Protein AF-A0A2G9UEY1-F1 (afdb_monomer_lite)

Organism: Teladorsagia circumcincta (NCBI:txid45464)

Structure (mmCIF, N/CA/C/O backbone):
data_AF-A0A2G9UEY1-F1
#
_entry.id   AF-A0A2G9UEY1-F1
#
loop_
_atom_site.group_PDB
_atom_site.id
_atom_site.type_symbol
_atom_site.label_atom_id
_atom_site.label_alt_id
_atom_site.label_comp_id
_atom_site.label_asym_id
_atom_site.label_entity_id
_atom_site.label_seq_id
_atom_site.pdbx_PDB_ins_code
_atom_site.Cartn_x
_atom_site.Cartn_y
_atom_site.Cartn_z
_atom_site.occupancy
_atom_site.B_iso_or_equiv
_atom_site.auth_seq_id
_atom_site.auth_comp_id
_atom_site.auth_asym_id
_atom_site.auth_atom_id
_atom_site.pdbx_PDB_model_num
ATOM 1 N N . MET A 1 1 ? 7.644 10.126 -15.805 1.00 40.56 1 MET A N 1
ATOM 2 C CA . MET A 1 1 ? 7.424 9.598 -14.449 1.00 40.56 1 MET A CA 1
ATOM 3 C C . MET A 1 1 ? 5.923 9.567 -14.270 1.00 40.56 1 MET A C 1
ATOM 5 O O . MET A 1 1 ? 5.323 10.629 -14.144 1.00 40.56 1 MET A O 1
ATOM 9 N N . GLU A 1 2 ? 5.302 8.406 -14.460 1.00 41.38 2 GLU A N 1
ATOM 10 C CA . GLU A 1 2 ? 3.866 8.291 -14.211 1.00 41.38 2 GLU A CA 1
ATOM 11 C C . GLU A 1 2 ? 3.638 8.532 -12.720 1.00 41.38 2 GLU A C 1
ATOM 13 O O . GLU A 1 2 ? 4.281 7.932 -11.862 1.00 41.38 2 GLU A O 1
ATOM 18 N N . ILE A 1 3 ? 2.802 9.519 -12.417 1.00 46.38 3 ILE A N 1
ATOM 19 C CA . ILE A 1 3 ? 2.412 9.848 -11.051 1.00 46.38 3 ILE A CA 1
ATOM 20 C C . ILE A 1 3 ? 1.691 8.610 -10.513 1.00 46.38 3 ILE A C 1
ATOM 22 O O . ILE A 1 3 ? 0.736 8.162 -11.152 1.00 46.38 3 ILE A O 1
ATOM 26 N N . LYS A 1 4 ? 2.156 8.044 -9.384 1.00 59.75 4 LYS A N 1
ATOM 27 C CA . LYS A 1 4 ? 1.532 6.861 -8.767 1.00 59.75 4 LYS A CA 1
ATOM 28 C C . LYS A 1 4 ? 0.014 7.019 -8.768 1.00 59.75 4 LYS A C 1
ATOM 30 O O . LYS A 1 4 ? -0.522 8.016 -8.283 1.00 59.75 4 LYS A O 1
ATOM 35 N N . THR A 1 5 ? -0.671 6.032 -9.334 1.00 62.94 5 THR A N 1
ATOM 36 C CA . THR A 1 5 ? -2.129 6.005 -9.350 1.00 62.94 5 THR A CA 1
ATOM 37 C C . THR A 1 5 ? -2.653 5.841 -7.925 1.00 62.94 5 THR A C 1
ATOM 39 O O . THR A 1 5 ? -1.971 5.311 -7.047 1.00 62.94 5 THR A O 1
ATOM 42 N N . LYS A 1 6 ? -3.902 6.257 -7.689 1.00 64.94 6 LYS A N 1
ATOM 43 C CA . LYS A 1 6 ? -4.574 6.165 -6.379 1.00 64.94 6 LYS A CA 1
ATOM 44 C C . LYS A 1 6 ? -4.562 4.747 -5.770 1.00 64.94 6 LYS A C 1
ATOM 46 O O . LYS A 1 6 ? -4.778 4.602 -4.576 1.00 64.94 6 LYS A O 1
ATOM 51 N N . CYS A 1 7 ? -4.305 3.716 -6.577 1.00 74.50 7 CYS A N 1
ATOM 52 C CA . CYS A 1 7 ? -4.389 2.308 -6.184 1.00 74.50 7 CYS A CA 1
ATOM 53 C C . CYS A 1 7 ? -3.017 1.623 -6.025 1.00 74.50 7 CYS A C 1
ATOM 55 O O . CYS A 1 7 ? -2.947 0.397 -5.943 1.00 74.50 7 CYS A O 1
ATOM 57 N N . ARG A 1 8 ? -1.922 2.392 -6.001 1.00 85.38 8 ARG A N 1
ATOM 58 C CA . ARG A 1 8 ? -0.577 1.890 -5.691 1.00 85.38 8 ARG A CA 1
ATOM 59 C C . ARG A 1 8 ? -0.126 2.471 -4.363 1.00 85.38 8 ARG A C 1
ATOM 61 O O . ARG A 1 8 ? 0.078 3.681 -4.250 1.00 85.38 8 ARG A O 1
ATOM 68 N N . ILE A 1 9 ? 0.050 1.608 -3.367 1.00 92.19 9 ILE A N 1
ATOM 69 C CA . ILE A 1 9 ? 0.479 2.038 -2.036 1.00 92.19 9 ILE A CA 1
ATOM 70 C C . ILE A 1 9 ? 1.865 2.705 -2.137 1.00 92.19 9 ILE A C 1
ATOM 72 O O . ILE A 1 9 ? 2.758 2.192 -2.830 1.00 92.19 9 ILE A O 1
ATOM 76 N N . PRO A 1 10 ? 2.065 3.887 -1.525 1.00 93.25 10 PRO A N 1
ATOM 77 C CA . PRO A 1 10 ? 3.368 4.525 -1.520 1.00 93.25 10 PRO A CA 1
ATOM 78 C C . PRO A 1 10 ? 4.365 3.694 -0.701 1.00 93.25 10 PRO A C 1
ATOM 80 O O . PRO A 1 10 ? 4.002 3.095 0.305 1.00 93.25 10 PRO A O 1
ATOM 83 N N . HIS A 1 11 ? 5.624 3.667 -1.128 1.00 94.94 11 HIS A N 1
ATOM 84 C CA . HIS A 1 11 ? 6.703 2.995 -0.406 1.00 94.94 11 HIS A CA 1
ATOM 85 C C . HIS A 1 11 ? 6.969 3.669 0.945 1.00 94.94 11 HIS A C 1
ATOM 87 O O . HIS A 1 11 ? 7.194 3.011 1.956 1.00 94.94 11 HIS A O 1
ATOM 93 N N . ASP A 1 12 ? 6.889 4.996 0.960 1.00 94.81 12 ASP A N 1
ATOM 94 C CA . ASP A 1 12 ? 7.099 5.827 2.134 1.00 94.81 12 ASP A CA 1
ATOM 95 C C . ASP A 1 12 ? 6.224 7.086 2.061 1.00 94.81 12 ASP A C 1
ATOM 97 O O . ASP A 1 12 ? 5.698 7.458 1.006 1.00 94.81 12 ASP A O 1
ATOM 101 N N . LEU A 1 13 ? 6.071 7.761 3.200 1.00 94.38 13 LEU A N 1
ATOM 102 C CA . LEU A 1 13 ? 5.303 9.003 3.317 1.00 94.38 13 LEU A CA 1
ATOM 103 C C . LEU A 1 13 ? 6.188 10.253 3.196 1.00 94.38 13 LEU A C 1
ATOM 105 O O . LEU A 1 13 ? 5.845 11.301 3.741 1.00 94.38 13 LEU A O 1
ATOM 109 N N . GLY A 1 14 ? 7.305 10.151 2.475 1.00 93.38 14 GLY A N 1
ATOM 110 C CA . GLY A 1 14 ? 8.246 11.243 2.258 1.00 93.38 14 GLY A CA 1
ATOM 111 C C . GLY A 1 14 ? 9.471 11.184 3.166 1.00 93.38 14 GLY A C 1
ATOM 112 O O . GLY A 1 14 ? 9.596 10.329 4.045 1.00 93.38 14 GLY A O 1
ATOM 113 N N . GLN A 1 15 ? 10.393 12.120 2.940 1.00 93.69 15 GLN A N 1
ATOM 114 C CA . GLN A 1 15 ? 11.659 12.214 3.668 1.00 93.69 15 GLN A CA 1
ATOM 115 C C . GLN A 1 15 ? 11.696 13.415 4.628 1.00 93.69 15 GLN A C 1
ATOM 117 O O . GLN A 1 15 ? 11.075 14.440 4.343 1.00 93.69 15 GLN A O 1
ATOM 122 N N . PRO A 1 16 ? 12.499 13.354 5.709 1.00 94.44 16 PRO A N 1
ATOM 123 C CA . PRO A 1 16 ? 12.606 14.441 6.688 1.00 94.44 16 PRO A CA 1
ATOM 124 C C . PRO A 1 16 ? 13.107 15.783 6.133 1.00 94.44 16 PRO A C 1
ATOM 126 O O . PRO A 1 16 ? 12.897 16.813 6.761 1.00 94.44 16 PRO A O 1
ATOM 129 N N . TYR A 1 17 ? 13.795 15.774 4.986 1.00 94.31 17 TYR A N 1
ATOM 130 C CA . TYR A 1 17 ? 14.370 16.968 4.350 1.00 94.31 17 TYR A CA 1
ATOM 131 C C . TYR A 1 17 ? 13.475 17.590 3.263 1.00 94.31 17 TYR A C 1
ATOM 133 O O . TYR A 1 17 ? 13.905 18.517 2.580 1.00 94.31 17 TYR A O 1
ATOM 141 N N . ALA A 1 18 ? 12.266 17.060 3.066 1.00 92.06 18 ALA A N 1
ATOM 142 C CA . ALA A 1 18 ? 11.266 17.579 2.134 1.00 92.06 18 ALA A CA 1
ATOM 143 C C . ALA A 1 18 ? 9.961 17.871 2.898 1.00 92.06 18 ALA A C 1
ATOM 145 O O . ALA A 1 18 ? 10.017 18.303 4.045 1.00 92.06 18 ALA A O 1
ATOM 146 N N . GLU A 1 19 ? 8.803 17.619 2.284 1.00 93.06 19 GLU A N 1
ATOM 147 C CA . GLU A 1 19 ? 7.487 17.785 2.912 1.00 93.06 19 GLU A CA 1
ATOM 148 C C . GLU A 1 19 ? 6.842 16.414 3.195 1.00 93.06 19 GLU A C 1
ATOM 150 O O . GLU A 1 19 ? 6.171 15.862 2.311 1.00 93.06 19 GLU A O 1
ATOM 155 N N . PRO A 1 20 ? 7.031 15.826 4.396 1.00 93.88 20 PRO A N 1
ATOM 156 C CA . PRO A 1 20 ? 6.351 14.597 4.793 1.00 93.88 20 PRO A CA 1
ATOM 157 C C . PRO A 1 20 ? 4.834 14.689 4.601 1.00 93.88 20 PRO A C 1
ATOM 159 O O . PRO A 1 20 ? 4.230 15.747 4.772 1.00 93.88 20 PRO A O 1
ATOM 162 N N . TRP A 1 21 ? 4.213 13.567 4.242 1.00 90.38 21 TRP A N 1
ATOM 163 C CA . TRP A 1 21 ? 2.783 13.413 3.931 1.00 90.38 21 TRP A CA 1
ATOM 164 C C . TRP A 1 21 ? 2.297 14.119 2.657 1.00 90.38 21 TRP A C 1
ATOM 166 O O . TRP A 1 21 ? 1.414 13.586 1.988 1.00 90.38 21 TRP A O 1
ATOM 176 N N . ALA A 1 22 ? 2.870 15.266 2.285 1.00 90.06 22 ALA A N 1
ATOM 177 C CA . ALA A 1 22 ? 2.548 15.958 1.036 1.00 90.06 22 ALA A CA 1
ATOM 178 C C . ALA A 1 22 ? 3.334 15.391 -0.159 1.00 90.06 22 ALA A C 1
ATOM 180 O O . ALA A 1 22 ? 2.782 15.228 -1.246 1.00 90.06 22 ALA A O 1
ATOM 181 N N . GLN A 1 23 ? 4.612 15.060 0.045 1.00 90.38 23 GLN A N 1
ATOM 182 C CA . GLN A 1 23 ? 5.516 14.513 -0.970 1.00 90.38 23 GLN A CA 1
ATOM 183 C C . GLN A 1 23 ? 5.897 13.068 -0.624 1.00 90.38 23 GLN A C 1
ATOM 185 O O . GLN A 1 23 ? 6.988 12.787 -0.132 1.00 90.38 23 GLN A O 1
ATOM 190 N N . THR A 1 24 ? 4.959 12.148 -0.852 1.00 91.38 24 THR A N 1
ATOM 191 C CA . THR A 1 24 ? 5.157 10.700 -0.635 1.00 91.38 24 THR A CA 1
ATOM 192 C C . THR A 1 24 ? 6.060 10.060 -1.700 1.00 91.38 24 THR A C 1
ATOM 194 O O . THR A 1 24 ? 6.248 10.633 -2.772 1.00 91.38 24 THR A O 1
ATOM 197 N N . ASN A 1 25 ? 6.570 8.848 -1.436 1.00 91.50 25 ASN A N 1
ATOM 198 C CA . ASN A 1 25 ? 7.542 8.127 -2.278 1.00 91.50 25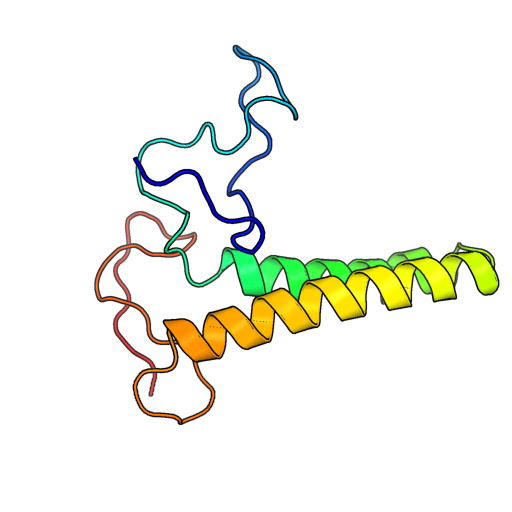 ASN A CA 1
ATOM 199 C C . ASN A 1 25 ? 8.845 8.903 -2.512 1.00 91.50 25 ASN A C 1
ATOM 201 O O . ASN A 1 25 ? 9.255 9.125 -3.650 1.00 91.50 25 ASN A O 1
ATOM 205 N N . ALA A 1 26 ? 9.508 9.303 -1.435 1.00 93.38 26 ALA A N 1
ATOM 206 C CA . ALA A 1 26 ? 10.841 9.880 -1.509 1.00 93.38 26 ALA A CA 1
ATOM 207 C C . ALA A 1 26 ? 11.919 8.854 -1.908 1.00 93.38 26 ALA A C 1
ATOM 209 O O . ALA A 1 26 ? 13.009 9.255 -2.308 1.00 93.38 26 ALA A O 1
ATOM 210 N N . TYR A 1 27 ? 11.652 7.548 -1.810 1.00 92.56 27 TYR A N 1
ATOM 211 C CA . TYR A 1 27 ? 12.557 6.512 -2.305 1.00 92.56 27 TYR A CA 1
ATOM 212 C C . TYR A 1 27 ? 12.718 6.558 -3.834 1.00 92.56 27 TYR A C 1
ATOM 214 O O . TYR A 1 27 ? 11.736 6.496 -4.572 1.00 92.56 27 TYR A O 1
ATOM 222 N N . ILE A 1 28 ? 13.972 6.630 -4.301 1.00 91.19 28 ILE A N 1
ATOM 223 C CA . ILE A 1 28 ? 14.314 6.874 -5.717 1.00 91.19 28 ILE A CA 1
ATOM 224 C C . ILE A 1 28 ? 15.032 5.721 -6.427 1.00 91.19 28 ILE A C 1
ATOM 226 O O . ILE A 1 28 ? 15.269 5.819 -7.628 1.00 91.19 28 ILE A O 1
ATOM 230 N N . LEU A 1 29 ? 15.443 4.666 -5.715 1.00 92.00 29 LEU A N 1
ATOM 231 C CA . LEU A 1 29 ? 16.300 3.632 -6.312 1.00 92.00 29 LEU A CA 1
ATOM 232 C C . LEU A 1 29 ? 15.543 2.785 -7.347 1.00 92.00 29 LEU A C 1
ATOM 234 O O . LEU A 1 29 ? 16.087 2.468 -8.403 1.00 92.00 29 LEU A O 1
ATOM 238 N N . HIS A 1 30 ? 14.274 2.483 -7.073 1.00 90.56 30 HIS A N 1
ATOM 239 C CA . HIS A 1 30 ? 13.377 1.775 -7.981 1.00 90.56 30 HIS A CA 1
ATOM 240 C C . HIS A 1 30 ? 12.036 2.489 -8.088 1.00 90.56 30 HIS A C 1
ATOM 242 O O . HIS A 1 30 ? 11.597 3.168 -7.157 1.00 90.56 30 HIS A O 1
ATOM 248 N N . ASP A 1 31 ? 11.349 2.275 -9.210 1.00 90.12 31 ASP A N 1
ATOM 249 C CA . ASP A 1 31 ? 9.933 2.602 -9.295 1.00 90.12 31 ASP A CA 1
ATOM 250 C C . ASP A 1 31 ? 9.136 1.616 -8.434 1.00 90.12 31 ASP A C 1
ATOM 252 O O . ASP A 1 31 ? 8.915 0.459 -8.788 1.00 90.12 31 ASP A O 1
ATOM 256 N N . THR A 1 32 ? 8.699 2.083 -7.270 1.00 91.75 32 THR A N 1
ATOM 257 C CA . THR A 1 32 ? 7.929 1.269 -6.327 1.00 91.75 32 THR A CA 1
ATOM 258 C C . THR A 1 32 ? 6.450 1.177 -6.701 1.00 91.75 32 THR A C 1
ATOM 260 O O . THR A 1 32 ? 5.678 0.531 -5.995 1.00 91.75 32 THR A O 1
ATOM 263 N N . ALA A 1 33 ? 6.004 1.830 -7.783 1.00 89.06 33 ALA A N 1
ATOM 264 C CA . ALA A 1 33 ? 4.637 1.690 -8.288 1.00 89.06 33 ALA A CA 1
ATOM 265 C C . ALA A 1 33 ? 4.383 0.299 -8.868 1.00 89.06 33 ALA A C 1
ATOM 267 O O . ALA A 1 33 ? 3.238 -0.140 -8.908 1.00 89.06 33 ALA A O 1
ATOM 268 N N . ILE A 1 34 ? 5.439 -0.392 -9.293 1.00 89.75 34 ILE A N 1
ATOM 269 C CA . ILE A 1 34 ? 5.362 -1.751 -9.824 1.00 89.75 34 ILE A CA 1
ATOM 270 C C . ILE A 1 34 ? 5.695 -2.810 -8.770 1.00 89.75 34 ILE A C 1
ATOM 272 O O . ILE A 1 34 ? 5.815 -3.979 -9.108 1.00 89.75 34 ILE A O 1
ATOM 276 N N . TRP A 1 35 ? 5.862 -2.449 -7.498 1.00 94.62 35 TRP A N 1
ATOM 277 C CA . TRP A 1 35 ? 6.192 -3.447 -6.484 1.00 94.62 35 TRP A CA 1
ATOM 278 C C . TRP A 1 35 ? 4.998 -4.344 -6.143 1.00 94.62 35 TRP A C 1
ATOM 280 O O . TRP A 1 35 ? 3.883 -3.861 -5.939 1.00 94.62 35 TRP A O 1
ATOM 290 N N . ARG A 1 36 ? 5.243 -5.653 -6.048 1.00 94.31 36 ARG A N 1
ATOM 291 C CA . ARG A 1 36 ? 4.226 -6.696 -5.838 1.00 94.31 36 ARG A CA 1
ATOM 292 C C . ARG A 1 36 ? 3.788 -6.838 -4.384 1.00 94.31 36 ARG A C 1
ATOM 294 O O . ARG A 1 36 ? 2.715 -7.359 -4.101 1.00 94.31 36 ARG A O 1
ATOM 301 N N . ASP A 1 37 ? 4.586 -6.354 -3.441 1.00 95.88 37 ASP A N 1
ATOM 302 C CA . ASP A 1 37 ? 4.390 -6.624 -2.019 1.00 95.88 37 ASP A CA 1
ATOM 303 C C . ASP A 1 37 ? 3.683 -5.497 -1.249 1.00 95.88 37 ASP A C 1
ATOM 305 O O . ASP A 1 37 ? 2.950 -5.789 -0.305 1.00 95.88 37 ASP A O 1
ATOM 309 N N . LEU A 1 38 ? 3.856 -4.225 -1.626 1.00 95.25 38 LEU A N 1
ATOM 310 C CA . LEU A 1 38 ? 3.307 -3.074 -0.885 1.00 95.25 38 LEU A CA 1
ATOM 311 C C . LEU A 1 38 ? 1.780 -3.133 -0.749 1.00 95.25 38 LEU A C 1
ATOM 313 O O . LEU A 1 38 ? 1.239 -2.943 0.342 1.00 95.25 38 LEU A O 1
ATOM 317 N N . ASN A 1 39 ? 1.098 -3.445 -1.849 1.00 92.69 39 ASN A N 1
ATOM 318 C CA . ASN A 1 39 ? -0.354 -3.568 -1.908 1.00 92.69 39 ASN A CA 1
ATOM 319 C C . ASN A 1 39 ? -0.869 -4.657 -0.945 1.00 92.69 39 ASN A C 1
ATOM 321 O O . ASN A 1 39 ? -1.755 -4.402 -0.132 1.00 92.69 39 ASN A O 1
ATOM 325 N N . LEU A 1 40 ? -0.266 -5.849 -0.962 1.00 92.06 40 LEU A N 1
ATOM 326 C CA . LEU A 1 40 ? -0.677 -6.956 -0.090 1.00 92.06 40 LEU A CA 1
ATOM 327 C C . LEU A 1 40 ? -0.261 -6.736 1.374 1.00 92.06 40 LEU A C 1
ATOM 329 O O . LEU A 1 40 ? -1.016 -7.061 2.291 1.00 92.06 40 LEU A O 1
ATOM 333 N N . LYS A 1 41 ? 0.894 -6.105 1.622 1.00 96.50 41 LYS A N 1
ATOM 334 C CA . LYS A 1 41 ? 1.315 -5.679 2.969 1.00 96.50 41 LYS A CA 1
ATOM 335 C C . LYS A 1 41 ? 0.342 -4.676 3.585 1.00 96.50 41 LYS A C 1
ATOM 337 O O . LYS A 1 41 ? 0.100 -4.741 4.792 1.00 96.50 41 LYS A O 1
ATOM 342 N N . PHE A 1 42 ? -0.233 -3.780 2.782 1.00 96.06 42 PHE A N 1
ATOM 343 C CA . PHE A 1 42 ? -1.280 -2.864 3.232 1.00 96.06 42 PHE A CA 1
ATOM 344 C C . PHE A 1 42 ? -2.533 -3.623 3.683 1.00 96.06 42 PHE A C 1
ATOM 346 O O . PHE A 1 42 ? -2.970 -3.425 4.814 1.00 96.06 42 PHE A O 1
ATOM 353 N N . VAL A 1 43 ? -3.037 -4.562 2.874 1.00 96.62 43 VAL A N 1
ATOM 354 C CA . VAL A 1 43 ? -4.203 -5.402 3.224 1.00 96.62 43 VAL A CA 1
ATOM 355 C C . VAL A 1 43 ? -3.973 -6.152 4.539 1.00 96.62 43 VAL A C 1
ATOM 357 O O . VAL A 1 43 ? -4.812 -6.123 5.444 1.00 96.62 43 VAL A O 1
ATOM 360 N N . LEU A 1 44 ? -2.802 -6.780 4.684 1.00 98.19 44 LEU A N 1
ATOM 361 C CA . LEU A 1 44 ? -2.425 -7.484 5.910 1.00 98.19 44 LEU A CA 1
ATOM 362 C C . LEU A 1 44 ? -2.355 -6.542 7.117 1.00 98.19 44 LEU A C 1
ATOM 364 O O . LEU A 1 44 ? -2.791 -6.912 8.207 1.00 98.19 44 LEU A O 1
ATOM 368 N N . SER A 1 45 ? -1.834 -5.328 6.933 1.00 98.06 45 SER A N 1
ATOM 369 C CA . SER A 1 45 ? -1.743 -4.325 7.999 1.00 98.06 45 SER A CA 1
ATOM 370 C C . SER A 1 45 ? -3.124 -3.834 8.427 1.00 98.06 45 SER A C 1
ATOM 372 O O . SER A 1 45 ? -3.403 -3.809 9.623 1.00 98.06 45 SER A O 1
ATOM 374 N N . CYS A 1 46 ? -4.019 -3.548 7.477 1.00 98.12 46 CYS A N 1
ATOM 375 C CA . CYS A 1 46 ? -5.412 -3.196 7.749 1.00 98.12 46 CYS A CA 1
ATOM 376 C C . CYS A 1 46 ? -6.114 -4.269 8.588 1.00 98.12 46 CYS A C 1
ATOM 378 O O . CYS A 1 46 ? -6.713 -3.961 9.620 1.00 98.12 46 CYS A O 1
ATOM 380 N N . TRP A 1 47 ? -6.007 -5.541 8.192 1.00 98.44 47 TRP A N 1
ATOM 381 C CA . TRP A 1 47 ? -6.637 -6.629 8.940 1.00 98.44 47 TRP A CA 1
ATOM 382 C C . TRP A 1 47 ? -6.016 -6.833 10.325 1.00 98.44 47 TRP A C 1
ATOM 384 O O . TRP A 1 47 ? -6.736 -6.969 11.319 1.00 98.44 47 TRP A O 1
ATOM 394 N N . ARG A 1 48 ? -4.681 -6.818 10.411 1.00 98.69 48 ARG A N 1
ATOM 395 C CA . ARG A 1 48 ? -3.952 -6.927 11.680 1.00 98.69 48 ARG A CA 1
ATOM 396 C C . ARG A 1 48 ? -4.390 -5.833 12.649 1.00 98.69 48 ARG A C 1
ATOM 398 O O . ARG A 1 48 ? -4.737 -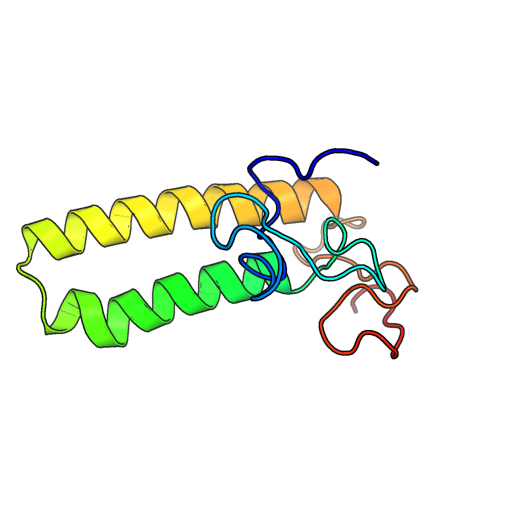6.136 13.789 1.00 98.69 48 ARG A O 1
ATOM 405 N N . ASP A 1 49 ? -4.384 -4.584 12.203 1.00 98.62 49 ASP A N 1
ATOM 406 C CA . ASP A 1 49 ? -4.690 -3.435 13.052 1.00 98.62 49 ASP A CA 1
ATOM 407 C C . ASP A 1 49 ? -6.172 -3.432 13.439 1.00 98.62 49 ASP A C 1
ATOM 409 O O . ASP A 1 49 ? -6.503 -3.150 14.592 1.00 98.62 49 ASP A O 1
ATOM 413 N N . TYR A 1 50 ? -7.062 -3.870 12.541 1.00 98.69 50 TYR A N 1
ATOM 414 C CA . TYR A 1 50 ? -8.461 -4.074 12.892 1.00 98.69 50 TYR A CA 1
ATOM 415 C C . TYR A 1 50 ? -8.622 -5.073 14.047 1.00 98.69 50 TYR A C 1
ATOM 417 O O . TYR A 1 50 ? -9.207 -4.747 15.078 1.00 98.69 50 TYR A O 1
ATOM 425 N N . LYS A 1 51 ? -8.052 -6.277 13.918 1.00 98.50 51 LYS A N 1
ATOM 426 C CA . LYS A 1 51 ? -8.226 -7.358 14.906 1.00 98.50 51 LYS A CA 1
ATOM 427 C C . LYS A 1 51 ? -7.485 -7.132 16.214 1.00 98.50 51 LYS A C 1
ATOM 429 O O . LYS A 1 51 ? -7.930 -7.589 17.268 1.00 98.50 51 LYS A O 1
ATOM 434 N N . LEU A 1 52 ? -6.320 -6.494 16.166 1.00 98.50 52 LEU A N 1
ATOM 435 C CA . LEU A 1 52 ? -5.487 -6.316 17.351 1.00 98.50 52 LEU A CA 1
ATOM 436 C C . LEU A 1 52 ? -5.780 -5.017 18.094 1.00 98.50 52 LEU A C 1
ATOM 438 O O . LEU A 1 52 ? -5.534 -4.975 19.298 1.00 98.50 52 LEU A O 1
ATOM 442 N N . ILE A 1 53 ? -6.301 -3.996 17.408 1.00 98.50 53 ILE A N 1
ATOM 443 C CA . ILE A 1 53 ? -6.483 -2.659 17.975 1.00 98.50 53 ILE A CA 1
ATOM 444 C C . ILE A 1 53 ? -7.949 -2.238 17.890 1.00 98.50 53 ILE A C 1
ATOM 446 O O . ILE A 1 53 ? -8.598 -2.050 18.917 1.00 98.50 53 ILE A O 1
ATOM 450 N N . VAL A 1 54 ? -8.480 -2.099 16.678 1.00 98.56 54 VAL A N 1
ATOM 451 C CA . VAL A 1 54 ? -9.774 -1.438 16.456 1.00 98.56 54 VAL A CA 1
ATOM 452 C C . VAL A 1 54 ? -10.913 -2.212 17.119 1.00 98.56 54 VAL A C 1
ATOM 454 O O . VAL A 1 54 ? -11.607 -1.670 17.971 1.00 98.56 54 VAL A O 1
ATOM 457 N N . GLU A 1 55 ? -11.055 -3.499 16.808 1.00 98.06 55 GLU A N 1
ATOM 458 C CA . GLU A 1 55 ? -12.111 -4.364 17.350 1.00 98.06 55 GLU A CA 1
ATOM 459 C C . GLU A 1 55 ? -12.073 -4.446 18.886 1.00 98.06 55 GLU A C 1
ATOM 461 O O . GLU A 1 55 ? -13.110 -4.594 19.528 1.00 98.06 55 GLU A O 1
ATOM 466 N N . LYS A 1 56 ? -10.881 -4.334 19.489 1.00 98.19 56 LYS A N 1
ATOM 467 C CA . LYS A 1 56 ? -10.690 -4.493 20.937 1.00 98.19 56 LYS A CA 1
ATOM 468 C C . LYS A 1 56 ? -10.903 -3.212 21.733 1.00 98.19 56 LYS A C 1
ATOM 470 O O . LYS A 1 56 ? -11.342 -3.289 22.879 1.00 98.19 56 LYS A O 1
ATOM 475 N N . TYR A 1 57 ? -10.527 -2.063 21.175 1.00 98.50 57 TYR A N 1
ATOM 476 C CA . TYR A 1 57 ? -10.417 -0.815 21.938 1.00 98.50 57 TYR A CA 1
ATOM 477 C C . TYR A 1 57 ? -11.368 0.288 21.470 1.00 98.50 57 TYR A C 1
ATOM 479 O O . TYR A 1 57 ? -11.546 1.268 22.195 1.00 98.50 57 TYR A O 1
ATOM 487 N N . PHE A 1 58 ? -11.973 0.166 20.287 1.00 98.38 58 PHE A N 1
ATOM 488 C CA . PHE A 1 58 ? -12.867 1.191 19.752 1.00 98.38 58 PHE A CA 1
ATOM 489 C C . PHE A 1 58 ? -14.312 0.876 20.140 1.00 98.38 58 PHE A C 1
ATOM 491 O O . PHE A 1 58 ? -14.666 -0.254 20.481 1.00 98.38 58 PHE A O 1
ATOM 498 N N . LYS A 1 59 ? -15.182 1.889 20.090 1.00 98.56 59 LYS A N 1
ATOM 499 C CA . LYS A 1 59 ? -16.622 1.653 20.238 1.00 98.56 59 LYS A CA 1
ATOM 500 C C . LYS A 1 59 ? -17.117 0.837 19.037 1.00 98.56 59 LYS A C 1
ATOM 502 O O . LYS A 1 59 ? -16.604 1.046 17.940 1.00 98.56 59 LYS A O 1
ATOM 507 N N . PRO A 1 60 ? -18.147 -0.016 19.194 1.00 98.25 60 PRO A N 1
ATOM 508 C CA . PRO A 1 60 ? -18.607 -0.896 18.116 1.00 98.25 60 PRO A CA 1
ATOM 509 C C . PRO A 1 60 ? -18.887 -0.183 16.786 1.00 98.25 60 PRO A C 1
ATOM 511 O O . PRO A 1 60 ? -18.475 -0.665 15.739 1.00 98.25 60 PRO A O 1
ATOM 514 N N . ARG A 1 61 ? -19.518 0.997 16.833 1.00 98.31 61 ARG A N 1
ATOM 515 C CA . ARG A 1 61 ? -19.804 1.799 15.636 1.00 98.31 61 ARG A CA 1
ATOM 516 C C . ARG A 1 61 ? -18.535 2.323 14.956 1.00 98.31 61 ARG A C 1
ATOM 518 O O . ARG A 1 61 ? -18.395 2.177 13.751 1.00 98.31 61 ARG A O 1
ATOM 525 N N . ASP A 1 62 ? -17.606 2.888 15.725 1.00 98.44 62 ASP A N 1
ATOM 526 C CA . ASP A 1 62 ? -16.342 3.407 15.187 1.00 98.44 62 ASP A CA 1
ATOM 527 C C . ASP A 1 62 ? -15.506 2.261 14.588 1.00 98.44 62 ASP A C 1
ATOM 529 O O . ASP A 1 62 ? -14.872 2.411 13.546 1.00 98.44 62 ASP A O 1
ATOM 533 N N . ALA A 1 63 ? -15.539 1.083 15.224 1.00 98.50 63 ALA A N 1
ATOM 534 C CA . ALA A 1 63 ? -14.878 -0.111 14.717 1.00 98.50 63 ALA A CA 1
ATOM 535 C C . ALA A 1 63 ? -15.483 -0.592 13.391 1.00 98.50 63 ALA A C 1
ATOM 537 O O . ALA A 1 63 ? -14.742 -0.938 12.472 1.00 98.50 63 ALA A O 1
ATOM 538 N N . GLU A 1 64 ? -16.811 -0.599 13.274 1.00 98.44 64 GLU A N 1
ATOM 539 C CA . GLU A 1 64 ? -17.504 -0.934 12.028 1.00 98.44 64 GLU A CA 1
ATOM 540 C C . GLU A 1 64 ? -17.134 0.037 10.898 1.00 98.44 64 GLU A C 1
ATOM 542 O O . GLU A 1 64 ? -16.789 -0.408 9.806 1.00 98.44 64 GLU A O 1
ATOM 547 N N . GLU A 1 65 ? -17.118 1.346 11.162 1.00 98.50 65 GLU A N 1
ATOM 548 C CA . GLU A 1 65 ? -16.740 2.362 10.169 1.00 98.50 65 GLU A CA 1
ATOM 549 C C . GLU A 1 65 ? -15.298 2.160 9.661 1.00 98.50 65 GLU A C 1
ATOM 551 O O . GLU A 1 65 ? -15.049 2.200 8.452 1.00 98.50 65 GLU A O 1
ATOM 556 N N . VAL A 1 66 ? -14.354 1.855 10.559 1.00 98.44 66 VAL A N 1
ATOM 557 C CA . VAL A 1 66 ? -12.965 1.542 10.181 1.00 98.44 66 VAL A CA 1
ATOM 558 C C . VAL A 1 66 ? -12.870 0.234 9.391 1.00 98.44 66 VAL A C 1
ATOM 560 O O . VAL A 1 66 ? -12.140 0.184 8.400 1.00 98.44 66 VAL A O 1
ATOM 563 N N . LEU A 1 67 ? -13.614 -0.811 9.776 1.00 98.50 67 LEU A N 1
ATOM 564 C CA . LEU A 1 67 ? -13.637 -2.078 9.037 1.00 98.50 67 LEU A CA 1
ATOM 565 C C . LEU A 1 67 ? -14.126 -1.876 7.604 1.00 98.50 67 LEU A C 1
ATOM 567 O O . LEU A 1 67 ? -13.505 -2.382 6.672 1.00 98.50 67 LEU A O 1
ATOM 571 N N . GLN A 1 68 ? -15.216 -1.127 7.427 1.00 98.50 68 GLN A N 1
ATOM 572 C CA . GLN A 1 68 ? -15.782 -0.837 6.110 1.00 98.50 68 GLN A CA 1
ATOM 573 C C . GLN A 1 68 ? -14.789 -0.071 5.233 1.00 98.50 68 GLN A C 1
ATOM 575 O O . GLN A 1 68 ? -14.618 -0.396 4.057 1.00 98.50 68 GLN A O 1
ATOM 580 N N . TYR A 1 69 ? -14.089 0.910 5.811 1.00 97.88 69 TYR A N 1
ATOM 581 C CA . TYR A 1 69 ? -13.039 1.640 5.106 1.00 97.88 69 TYR A CA 1
ATOM 582 C C . TYR A 1 69 ? -11.889 0.712 4.685 1.00 97.88 69 TYR A C 1
ATOM 584 O O . TYR A 1 69 ? -11.553 0.641 3.505 1.00 97.88 69 TYR A O 1
ATOM 592 N N . PHE A 1 70 ? -11.325 -0.057 5.621 1.00 97.75 70 PHE A N 1
ATOM 593 C CA . PHE A 1 70 ? -10.246 -1.006 5.332 1.00 97.75 70 PHE A CA 1
ATOM 594 C C . PHE A 1 70 ? -10.636 -2.053 4.294 1.00 97.75 70 PHE A C 1
ATOM 596 O O . PHE A 1 70 ? -9.831 -2.347 3.411 1.00 97.75 70 PHE A O 1
ATOM 603 N N . TYR A 1 71 ? -11.851 -2.593 4.377 1.00 97.75 71 TYR A N 1
ATOM 604 C CA . TYR A 1 71 ? -12.360 -3.570 3.422 1.00 97.75 71 TYR A CA 1
ATOM 605 C C . TYR A 1 71 ? -12.409 -2.989 2.009 1.00 97.75 71 TYR A C 1
ATOM 607 O O . TYR A 1 71 ? -11.828 -3.567 1.095 1.00 97.75 71 TYR A O 1
ATOM 615 N N . LYS A 1 72 ? -13.022 -1.812 1.841 1.00 96.69 72 LYS A N 1
ATOM 616 C CA . LYS A 1 72 ? -13.173 -1.160 0.535 1.00 96.69 72 LYS A CA 1
ATOM 617 C C . LYS A 1 72 ? -11.830 -0.832 -0.126 1.00 96.69 72 LYS A C 1
ATOM 619 O O . LYS A 1 72 ? -11.648 -1.070 -1.323 1.00 96.69 72 LYS A O 1
ATOM 624 N N . GLU A 1 73 ? -10.892 -0.277 0.639 1.00 94.88 73 GLU A N 1
ATOM 625 C CA . GLU A 1 73 ? -9.567 0.059 0.108 1.00 94.88 73 GLU A CA 1
ATOM 626 C C . GLU A 1 73 ? -8.763 -1.215 -0.207 1.00 94.88 73 GLU A C 1
ATOM 628 O O . GLU A 1 73 ? -8.127 -1.297 -1.258 1.00 94.88 73 GLU A O 1
ATOM 633 N N . SER A 1 74 ? -8.856 -2.247 0.642 1.00 96.19 74 SER A N 1
ATOM 634 C CA . SER A 1 74 ? -8.205 -3.545 0.412 1.00 96.19 74 SER A CA 1
ATOM 635 C C . SER A 1 74 ? -8.747 -4.256 -0.826 1.00 96.19 74 SER A C 1
ATOM 637 O O . SER A 1 74 ? -7.966 -4.736 -1.642 1.00 96.19 74 SER A O 1
ATOM 639 N N . GLU A 1 75 ? -10.069 -4.295 -1.001 1.00 96.06 75 GLU A N 1
ATOM 640 C CA . GLU A 1 75 ? -10.724 -4.889 -2.172 1.00 96.06 75 GLU A CA 1
ATOM 641 C C . GLU A 1 75 ? -10.247 -4.220 -3.466 1.00 96.06 75 GLU A C 1
ATOM 643 O O . GLU A 1 75 ? -9.858 -4.902 -4.414 1.00 96.06 75 GLU A O 1
ATOM 648 N N . THR A 1 76 ? -10.211 -2.883 -3.488 1.00 94.44 76 THR A N 1
ATOM 649 C CA . THR A 1 76 ? -9.748 -2.115 -4.653 1.00 94.44 76 THR A CA 1
ATOM 650 C C . THR A 1 76 ? -8.299 -2.456 -4.999 1.00 94.44 76 THR A C 1
ATOM 652 O O . THR A 1 76 ? -7.972 -2.682 -6.164 1.00 94.44 76 THR A O 1
ATOM 655 N N . VAL A 1 77 ? -7.435 -2.517 -3.986 1.00 93.31 77 VAL A N 1
ATOM 656 C CA . VAL A 1 77 ? -6.012 -2.827 -4.144 1.00 93.31 77 VAL A CA 1
ATOM 657 C C . VAL A 1 77 ? -5.788 -4.258 -4.646 1.00 93.31 77 VAL A C 1
ATOM 659 O O . VAL A 1 77 ? -4.977 -4.452 -5.551 1.00 93.31 77 VAL A O 1
ATOM 662 N N . VAL A 1 78 ? -6.504 -5.244 -4.097 1.00 94.12 78 VAL A N 1
ATOM 663 C CA . VAL A 1 78 ? -6.396 -6.656 -4.508 1.00 94.12 78 VAL A CA 1
ATOM 664 C C . VAL A 1 78 ? -6.904 -6.848 -5.930 1.00 94.12 78 VAL A C 1
ATOM 666 O O . VAL A 1 78 ? -6.204 -7.439 -6.746 1.00 94.12 78 VAL A O 1
ATOM 669 N N . ARG A 1 79 ? -8.086 -6.312 -6.254 1.00 94.38 79 ARG A N 1
ATOM 670 C CA . ARG A 1 79 ? -8.677 -6.457 -7.589 1.00 94.38 79 ARG A CA 1
ATOM 671 C C . ARG A 1 79 ? -7.765 -5.893 -8.676 1.00 94.38 79 ARG A C 1
ATOM 673 O O . ARG A 1 79 ? -7.540 -6.563 -9.673 1.00 94.38 79 ARG A O 1
ATOM 680 N N . ASN A 1 80 ? -7.222 -4.695 -8.466 1.00 91.69 80 ASN A N 1
ATOM 681 C CA . ASN A 1 80 ? -6.336 -4.077 -9.449 1.00 91.69 80 ASN A CA 1
ATOM 682 C C . ASN A 1 80 ? -4.993 -4.820 -9.549 1.00 91.69 80 ASN A C 1
ATOM 684 O O . ASN A 1 80 ? -4.416 -4.891 -10.623 1.00 91.69 80 ASN A O 1
ATOM 688 N N . ALA A 1 81 ? -4.484 -5.382 -8.445 1.00 91.00 81 ALA A N 1
ATOM 689 C CA . ALA A 1 81 ? -3.265 -6.189 -8.483 1.00 91.00 81 ALA A CA 1
ATOM 690 C C . ALA A 1 81 ? -3.456 -7.477 -9.298 1.00 91.00 81 ALA A C 1
ATOM 692 O O . ALA A 1 81 ? -2.574 -7.816 -10.078 1.00 91.00 81 ALA A O 1
ATOM 693 N N . LEU A 1 82 ? -4.600 -8.154 -9.150 1.00 93.94 82 LEU A N 1
ATOM 694 C CA . LEU A 1 82 ? -4.943 -9.314 -9.975 1.00 93.94 82 LEU A CA 1
ATOM 695 C C . LEU A 1 82 ? -5.086 -8.912 -11.448 1.00 93.94 82 LEU A C 1
ATOM 697 O O . LEU A 1 82 ? -4.444 -9.505 -12.299 1.00 93.94 82 LEU A O 1
ATOM 701 N N . GLU A 1 83 ? -5.844 -7.857 -11.752 1.00 93.56 83 GLU A N 1
ATOM 702 C CA . GLU A 1 83 ? -6.020 -7.386 -13.136 1.00 93.56 83 GLU A CA 1
ATOM 703 C C . GLU A 1 83 ? -4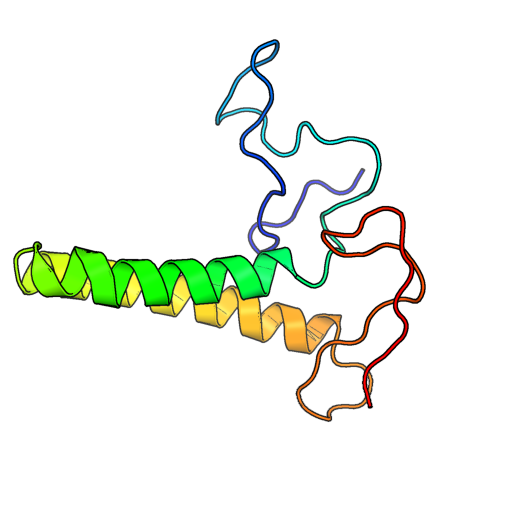.692 -7.017 -13.820 1.00 93.56 83 GLU A C 1
ATOM 705 O O . GLU A 1 83 ? -4.499 -7.315 -14.998 1.00 93.56 83 GLU A O 1
ATOM 710 N N . ASP A 1 84 ? -3.773 -6.384 -13.089 1.00 91.56 84 ASP A N 1
ATOM 71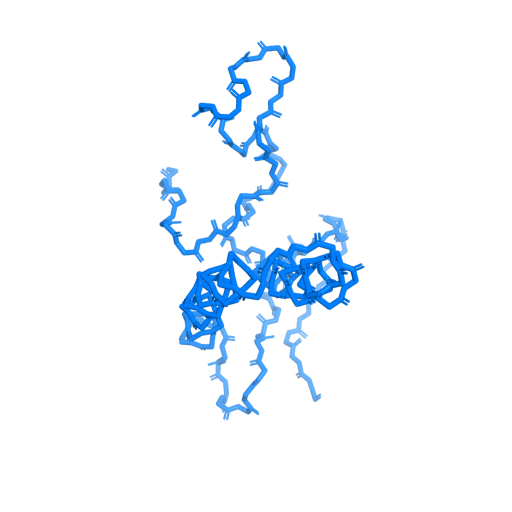1 C CA . ASP A 1 84 ? -2.515 -5.899 -13.655 1.00 91.56 84 ASP A CA 1
ATOM 712 C C . ASP A 1 84 ? -1.415 -6.969 -13.726 1.00 91.56 84 ASP A C 1
ATOM 714 O O . ASP A 1 84 ? -0.526 -6.868 -14.578 1.00 91.56 84 ASP A O 1
ATOM 718 N N . TRP A 1 85 ? -1.387 -7.914 -12.778 1.00 93.75 85 TRP A N 1
ATOM 719 C CA . TRP A 1 85 ? -0.203 -8.744 -12.517 1.00 93.75 85 TRP A CA 1
ATOM 720 C C . TRP A 1 85 ? -0.457 -10.249 -12.445 1.00 93.75 85 TRP A C 1
ATOM 722 O O . TRP A 1 85 ? 0.527 -10.985 -12.452 1.00 93.75 85 TRP A O 1
ATOM 732 N N . ASP A 1 86 ? -1.704 -10.712 -12.391 1.00 95.75 86 ASP A N 1
ATOM 733 C CA . ASP A 1 86 ? -2.022 -12.131 -12.584 1.00 95.75 86 ASP A CA 1
ATOM 734 C C . ASP A 1 86 ? -2.037 -12.422 -14.093 1.00 95.75 86 ASP A C 1
ATOM 736 O O . ASP A 1 86 ? -2.990 -12.107 -14.810 1.00 95.75 86 ASP A O 1
ATOM 740 N N . ALA A 1 87 ? -0.911 -12.922 -14.604 1.00 94.31 87 ALA A N 1
ATOM 741 C CA . ALA A 1 87 ? -0.698 -13.065 -16.042 1.00 94.31 87 ALA A CA 1
ATOM 742 C C . ALA A 1 87 ? -1.239 -14.385 -16.610 1.00 94.31 87 ALA A C 1
ATOM 744 O O . ALA A 1 87 ? -1.473 -14.470 -17.821 1.00 94.31 87 ALA A O 1
ATOM 745 N N . ASP A 1 88 ? -1.408 -15.411 -15.776 1.00 94.19 88 ASP A N 1
ATOM 746 C CA . ASP A 1 88 ? -1.848 -16.747 -16.185 1.00 94.19 88 ASP A CA 1
ATOM 747 C C . ASP A 1 88 ? -3.217 -17.154 -15.610 1.00 94.19 88 ASP A C 1
ATOM 749 O O . ASP A 1 88 ? -3.782 -18.167 -16.035 1.00 94.19 88 ASP A O 1
ATOM 753 N N . GLY A 1 89 ? -3.815 -16.310 -14.769 1.00 94.75 89 GLY A N 1
ATOM 754 C CA . GLY A 1 89 ? -5.164 -16.464 -14.239 1.00 94.75 89 GLY A CA 1
ATOM 755 C C . GLY A 1 89 ? -5.259 -17.494 -13.119 1.00 94.75 89 GLY A C 1
ATOM 756 O O . GLY A 1 89 ? -6.343 -18.052 -12.909 1.00 94.75 89 GLY A O 1
ATOM 757 N N . ASP A 1 90 ? -4.152 -17.795 -12.439 1.00 95.00 90 ASP A N 1
ATOM 758 C CA . ASP A 1 90 ? -4.109 -18.764 -11.342 1.00 95.00 90 ASP A CA 1
ATOM 759 C C . ASP A 1 90 ? -4.540 -18.163 -9.984 1.00 95.00 90 ASP A C 1
ATOM 761 O O . ASP A 1 90 ? -4.745 -18.894 -9.007 1.00 95.00 90 ASP A O 1
ATOM 765 N N . GLY A 1 91 ? -4.770 -16.844 -9.941 1.00 93.25 91 GLY A N 1
ATOM 766 C CA . GLY A 1 91 ? -5.140 -16.091 -8.745 1.00 93.25 91 GLY A CA 1
ATOM 767 C C . GLY A 1 91 ? -3.948 -15.556 -7.947 1.00 93.25 91 GLY A C 1
ATOM 768 O O . GLY A 1 91 ? -4.154 -15.023 -6.849 1.00 93.25 91 GLY A O 1
ATOM 769 N N . MET A 1 92 ? -2.729 -15.681 -8.468 1.00 94.69 92 MET A N 1
ATOM 770 C CA . MET A 1 92 ? -1.484 -15.174 -7.901 1.00 94.69 92 MET A CA 1
ATOM 771 C C . MET A 1 92 ? -0.912 -14.058 -8.781 1.00 94.69 92 MET A C 1
ATOM 773 O O . MET A 1 92 ? -1.160 -13.965 -9.974 1.00 94.69 92 MET A O 1
ATOM 777 N N . ILE A 1 93 ? -0.168 -13.136 -8.166 1.00 95.00 93 ILE A N 1
ATOM 778 C CA . ILE A 1 93 ? 0.470 -12.037 -8.900 1.00 95.00 93 ILE A CA 1
ATOM 779 C C . ILE A 1 93 ? 1.905 -12.401 -9.266 1.00 95.00 93 ILE A C 1
ATOM 781 O O . ILE A 1 93 ? 2.692 -12.807 -8.413 1.00 95.00 93 ILE A O 1
ATOM 785 N N . GLU A 1 94 ? 2.281 -12.145 -10.511 1.00 96.81 94 GLU A N 1
ATOM 786 C CA . GLU A 1 94 ? 3.570 -12.558 -11.048 1.00 96.81 94 GLU A CA 1
ATOM 787 C C . GLU A 1 94 ? 4.667 -11.520 -10.776 1.00 96.81 94 GLU A C 1
ATOM 789 O O . GLU A 1 94 ? 4.553 -10.340 -11.145 1.00 96.81 94 GLU A O 1
ATOM 794 N N . ASN A 1 95 ? 5.780 -11.956 -10.173 1.00 96.94 95 ASN A N 1
ATOM 795 C CA . ASN A 1 95 ? 7.000 -11.150 -10.120 1.00 96.94 95 ASN A CA 1
ATOM 796 C C . ASN A 1 95 ? 7.588 -10.983 -11.530 1.00 96.94 95 ASN A C 1
ATOM 798 O O . ASN A 1 95 ? 7.682 -11.925 -12.316 1.00 96.94 95 ASN A O 1
ATOM 802 N N . SER A 1 96 ? 8.045 -9.7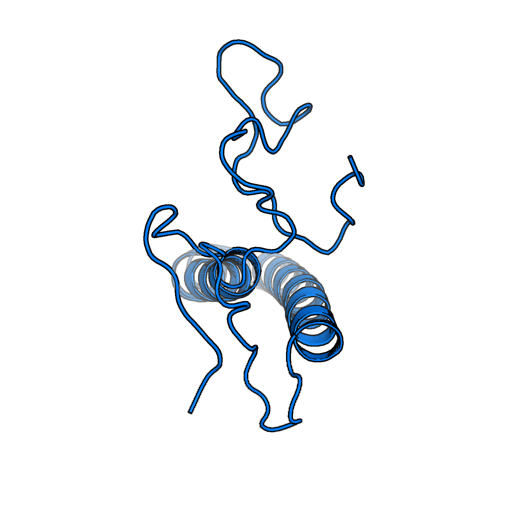76 -11.839 1.00 94.62 96 SER A N 1
ATOM 803 C CA . SER A 1 96 ? 8.397 -9.329 -13.194 1.00 94.62 96 SER A CA 1
ATOM 804 C C . SER A 1 96 ? 9.783 -9.745 -13.698 1.00 94.62 96 SER A C 1
ATOM 806 O O . SER A 1 96 ? 10.140 -9.429 -14.832 1.00 94.62 96 SER A O 1
ATOM 808 N N . GLY A 1 97 ? 10.601 -10.413 -12.880 1.00 95.25 97 GLY A N 1
ATOM 809 C CA . GLY A 1 97 ? 12.010 -10.659 -13.206 1.00 95.25 97 GLY A CA 1
ATOM 810 C C . GLY A 1 97 ? 12.945 -9.500 -12.862 1.00 95.25 97 GLY A C 1
ATOM 811 O O . GLY A 1 97 ? 14.150 -9.603 -13.090 1.00 95.25 97 GLY A O 1
ATOM 812 N N . THR A 1 98 ? 12.424 -8.423 -12.270 1.00 94.38 98 THR A N 1
ATOM 813 C CA . THR A 1 98 ? 13.215 -7.336 -11.679 1.00 94.38 98 THR A CA 1
ATOM 814 C C . THR A 1 98 ? 13.115 -7.364 -10.152 1.00 94.38 98 THR A C 1
ATOM 816 O O . THR A 1 98 ? 12.426 -8.203 -9.574 1.00 94.38 98 THR A O 1
ATOM 819 N N . ALA A 1 99 ? 13.822 -6.461 -9.470 1.00 95.00 99 ALA A N 1
ATOM 820 C CA . ALA A 1 99 ? 13.621 -6.247 -8.041 1.00 95.00 99 ALA A CA 1
ATOM 821 C C . ALA A 1 99 ? 12.351 -5.405 -7.825 1.00 95.00 99 ALA A C 1
ATOM 823 O O . ALA A 1 99 ? 12.375 -4.176 -7.869 1.00 95.00 99 ALA A O 1
ATOM 824 N N . ASP A 1 100 ? 11.216 -6.087 -7.689 1.00 95.62 100 ASP A N 1
ATOM 825 C CA . ASP A 1 100 ? 9.877 -5.496 -7.588 1.00 95.62 100 ASP A CA 1
ATOM 826 C C . ASP A 1 100 ? 9.211 -5.780 -6.234 1.00 95.62 100 ASP A C 1
ATOM 828 O O . ASP A 1 100 ? 8.000 -5.967 -6.135 1.00 95.62 100 ASP A O 1
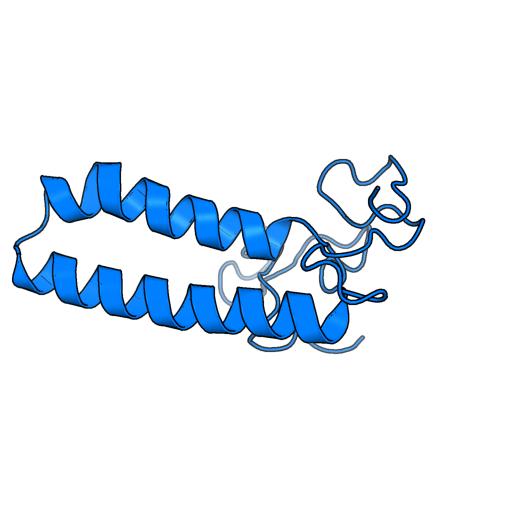ATOM 832 N N . GLN A 1 101 ? 10.012 -5.838 -5.176 1.00 96.44 101 GLN A N 1
ATOM 833 C CA . GLN A 1 101 ? 9.562 -6.056 -3.805 1.00 96.44 101 GLN A CA 1
ATOM 834 C C . GLN A 1 101 ? 10.653 -5.595 -2.819 1.00 96.44 101 GLN A C 1
ATOM 836 O O . GLN A 1 101 ? 11.738 -5.187 -3.229 1.00 96.44 101 GLN A O 1
ATOM 841 N N . THR A 1 102 ? 10.369 -5.657 -1.516 1.00 97.06 102 THR A N 1
ATOM 842 C CA . THR A 1 102 ? 11.223 -5.122 -0.436 1.00 97.06 102 THR A CA 1
ATOM 843 C C . THR A 1 102 ? 12.687 -5.563 -0.419 1.00 97.06 102 THR A C 1
ATOM 845 O O . THR A 1 102 ? 13.513 -4.836 0.127 1.00 97.06 102 THR A O 1
ATOM 848 N N . TYR A 1 103 ? 13.016 -6.745 -0.934 1.00 96.50 103 TYR A N 1
ATOM 849 C CA . TYR A 1 103 ? 14.381 -7.177 -1.215 1.00 96.50 103 TYR A CA 1
ATOM 850 C C . TYR A 1 103 ? 14.804 -6.535 -2.538 1.00 96.50 103 TYR A C 1
ATOM 852 O O . TYR A 1 103 ? 14.917 -7.202 -3.563 1.00 96.50 103 TYR A O 1
ATOM 860 N N . ASP A 1 104 ? 15.012 -5.224 -2.497 1.00 95.31 104 ASP A N 1
ATOM 861 C CA . ASP A 1 104 ? 15.181 -4.327 -3.646 1.00 95.31 104 ASP A CA 1
ATOM 862 C C . ASP A 1 104 ? 16.456 -4.567 -4.474 1.00 95.31 104 ASP A C 1
ATOM 864 O O . ASP A 1 104 ? 16.627 -4.007 -5.548 1.00 95.31 104 ASP A O 1
ATOM 868 N N . MET A 1 105 ? 17.322 -5.473 -4.029 1.00 95.88 105 MET A N 1
ATOM 869 C CA . MET A 1 105 ? 18.501 -5.932 -4.768 1.00 95.88 105 MET A CA 1
ATOM 870 C C . MET A 1 105 ? 18.407 -7.406 -5.200 1.00 95.88 105 MET A C 1
ATOM 872 O O . MET A 1 105 ? 19.354 -7.935 -5.783 1.00 95.88 105 MET A O 1
ATOM 876 N N . TRP A 1 106 ? 17.289 -8.088 -4.918 1.00 96.75 106 TRP A N 1
ATOM 877 C CA . TRP A 1 106 ? 17.057 -9.492 -5.264 1.00 96.75 106 TRP A CA 1
ATOM 878 C C . TRP A 1 106 ? 15.893 -9.618 -6.253 1.00 96.75 106 TRP A C 1
ATOM 880 O O . TRP A 1 106 ? 14.763 -9.218 -5.980 1.00 96.75 106 TRP A O 1
ATOM 890 N N . THR A 1 107 ? 16.170 -10.196 -7.419 1.00 96.31 107 THR A N 1
ATOM 891 C CA . THR A 1 107 ? 15.156 -10.486 -8.433 1.00 96.31 107 THR A CA 1
ATOM 892 C C . THR A 1 107 ? 14.331 -11.728 -8.091 1.00 96.31 107 THR A C 1
ATOM 894 O O . THR A 1 107 ? 14.858 -12.756 -7.659 1.00 96.31 107 THR A O 1
ATOM 897 N N . MET A 1 108 ? 13.024 -11.638 -8.336 1.00 96.56 108 MET A N 1
ATOM 898 C CA . MET A 1 108 ? 12.073 -12.753 -8.294 1.00 96.56 108 MET A CA 1
ATOM 899 C C . MET A 1 108 ? 11.373 -12.842 -9.656 1.00 96.56 108 MET A C 1
ATOM 901 O O . MET A 1 108 ? 11.299 -11.847 -10.378 1.00 96.56 108 MET A O 1
ATOM 905 N N . THR A 1 109 ? 10.912 -14.021 -10.072 1.00 96.44 109 THR A N 1
ATOM 906 C CA . THR A 1 109 ? 10.285 -14.205 -11.394 1.00 96.44 109 THR A CA 1
ATOM 907 C C . THR A 1 109 ? 9.137 -15.188 -11.308 1.00 96.44 109 THR A C 1
ATOM 909 O O . THR A 1 109 ? 9.350 -16.337 -10.923 1.00 96.44 109 THR A O 1
ATOM 912 N N . GLY A 1 110 ? 7.970 -14.707 -11.722 1.00 95.06 110 GLY A N 1
ATOM 913 C CA . GLY A 1 110 ? 6.709 -15.422 -11.718 1.00 95.06 110 GLY A CA 1
ATOM 914 C C . GLY A 1 110 ? 6.298 -15.982 -10.357 1.00 95.06 110 GLY A C 1
ATOM 915 O O . GLY A 1 110 ? 6.888 -15.651 -9.323 1.00 95.06 110 GLY A O 1
ATOM 916 N N . THR A 1 111 ? 5.305 -16.855 -10.382 1.00 90.19 111 THR A N 1
ATOM 917 C CA . THR A 1 111 ? 4.894 -17.729 -9.289 1.00 90.19 111 THR A CA 1
ATOM 918 C C . THR A 1 111 ? 4.748 -19.167 -9.816 1.00 90.19 111 THR A C 1
ATOM 920 O O . THR A 1 111 ? 4.991 -19.437 -10.995 1.00 90.19 111 THR A O 1
ATOM 923 N N . ARG A 1 112 ? 4.566 -20.148 -8.929 1.00 72.19 112 ARG A N 1
ATOM 924 C CA . ARG A 1 112 ? 4.519 -21.580 -9.271 1.00 72.19 112 ARG A CA 1
ATOM 925 C C . ARG A 1 112 ? 3.484 -22.308 -8.440 1.00 72.19 112 ARG A C 1
ATOM 927 O O . ARG A 1 112 ? 3.416 -21.986 -7.232 1.00 72.19 112 ARG A O 1
#

Secondary structure (DSSP, 8-state):
-----TTS--S-S--TTS-TTTS-----SS-GGG-SSHHHHHHHHHHHHIIIIIHHHS-HHHHHHHHHHHHHHHHHHHHHHHHHH-SSSSSSPPPBSS--SSSTTS--B---

Sequence (112 aa):
MEIKTKCRIPHDLGQPYAEPWAQTNAYILHDTAIWRDLNLKFVLSCWRDYKLIVEKYFKPRDAEEVLQYFYKESETVVRNALEDWDADGDGMIENSGTADQTYDMWTMTGTR

Foldseek 3Di:
DPDQDPLQAFPAQDDPVDDGVVDTNPPDPDDQSQALVRLVVLLVVLVCCLVVPLVPPHDPVSSVVSNVVSVVSNVSNLVVQCVVAVPPNPSDGFFDQACRYPVNHDGDGGDD

pLDDT: mean 92.39, std 10.51, range [40.56, 98.69]

InterPro domains:
  IPR006775 Glycosyl-hydrolase family 116, catalytic region [PF04685] (1-111)
  IPR052566 Non-lysosomal glucosylceramidase [PTHR12654] (3-111)

Radius of gyration: 15.97 Å; chains: 1; bounding box: 38×39×38 Å